Protein AF-A0A969RMN1-F1 (afdb_monomer_lite)

Secondary structure (DSSP, 8-state):
-EEEEEE-TT-HHHHHHHHHHHT--SS--EEEEEEGGG-HHHHHHHTTT-SEEEEE--------------------

pLDDT: mean 85.61, std 17.02, range [47.44, 98.25]

Radius of gyration: 22.24 Å; chains: 1; bounding box: 56×59×32 Å

Sequence (76 aa):
MRLILYSKPGCHLCEGLQEKLEQIRSLPFILEVRDITTRNDWFQAYQYEIPVLFLAIDAASDSVTDVTDTAIGLSP

Foldseek 3Di:
DEKEWEDAPPDPVSVVVVVVVVPPPPDDYHYHYDYLVVDVVSCVVPVPPPRDMDDDDDPDDPPPPPPDDDDDDDDD

Structure (mmCIF, N/CA/C/O backbone):
data_AF-A0A969RMN1-F1
#
_entry.id   AF-A0A969RMN1-F1
#
loop_
_atom_site.group_PDB
_atom_site.id
_atom_site.type_symbol
_atom_site.label_atom_id
_atom_site.label_alt_id
_atom_site.label_comp_id
_atom_site.label_asym_id
_atom_site.label_entity_id
_atom_site.label_seq_id
_atom_site.pdbx_PDB_ins_code
_atom_site.Cartn_x
_atom_site.Cartn_y
_atom_site.Cartn_z
_atom_site.occupancy
_atom_site.B_iso_or_equiv
_atom_site.auth_seq_id
_atom_site.auth_comp_id
_atom_site.aut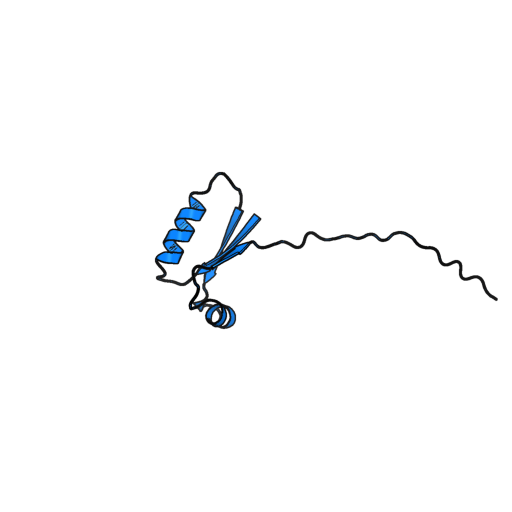h_asym_id
_atom_site.auth_atom_id
_atom_site.pdbx_PDB_model_num
ATOM 1 N N . MET A 1 1 ? -10.746 -6.491 12.716 1.00 88.75 1 MET A N 1
ATOM 2 C CA . MET A 1 1 ? -10.782 -5.998 11.322 1.00 88.75 1 MET A CA 1
ATOM 3 C C . MET A 1 1 ? -9.395 -6.138 10.713 1.00 88.75 1 MET A C 1
ATOM 5 O O . MET A 1 1 ? -8.428 -5.895 11.428 1.00 88.75 1 MET A O 1
ATOM 9 N N . ARG A 1 2 ? -9.277 -6.534 9.442 1.00 93.88 2 ARG A N 1
ATOM 10 C CA . ARG A 1 2 ? -7.982 -6.640 8.755 1.00 93.88 2 ARG A CA 1
ATOM 11 C C . ARG A 1 2 ? -7.944 -5.670 7.577 1.00 93.88 2 ARG A C 1
ATOM 13 O O . ARG A 1 2 ? -8.835 -5.691 6.732 1.00 93.88 2 ARG A O 1
ATOM 20 N N . LEU A 1 3 ? -6.926 -4.818 7.554 1.00 95.38 3 LEU A N 1
ATOM 21 C CA . LEU A 1 3 ? -6.652 -3.879 6.475 1.00 95.38 3 LEU A CA 1
ATOM 22 C C . LEU A 1 3 ? -5.430 -4.358 5.699 1.00 95.38 3 LEU A C 1
ATOM 24 O O . LEU A 1 3 ? -4.437 -4.754 6.303 1.00 95.38 3 LEU A O 1
ATOM 28 N N . ILE A 1 4 ? -5.502 -4.316 4.374 1.00 96.81 4 ILE A N 1
ATOM 29 C CA . ILE A 1 4 ? -4.405 -4.698 3.486 1.00 96.81 4 ILE A CA 1
ATOM 30 C C . ILE A 1 4 ? -3.949 -3.449 2.739 1.00 96.81 4 ILE A C 1
ATOM 32 O O . ILE A 1 4 ? -4.731 -2.866 1.990 1.00 96.81 4 ILE A O 1
ATOM 36 N N . LEU A 1 5 ? -2.697 -3.046 2.938 1.00 97.56 5 LEU A N 1
ATOM 37 C CA . LEU A 1 5 ? -2.069 -1.923 2.252 1.00 97.56 5 LEU A CA 1
ATOM 38 C C . LEU A 1 5 ? -1.138 -2.443 1.158 1.00 97.56 5 LEU A C 1
ATOM 40 O O . LEU A 1 5 ? -0.088 -3.018 1.447 1.00 97.56 5 LEU A O 1
ATOM 44 N N . TYR A 1 6 ? -1.501 -2.206 -0.097 1.00 98.00 6 TYR A N 1
ATOM 45 C CA . TYR A 1 6 ? -0.605 -2.418 -1.227 1.00 98.00 6 TYR A CA 1
ATOM 46 C C . TYR A 1 6 ? 0.355 -1.234 -1.360 1.00 98.00 6 TYR A C 1
ATOM 48 O O . TYR A 1 6 ? -0.066 -0.078 -1.451 1.00 98.00 6 TYR A O 1
ATOM 56 N N . SER A 1 7 ? 1.651 -1.537 -1.347 1.00 97.75 7 SER A N 1
ATOM 57 C CA . SER A 1 7 ? 2.757 -0.578 -1.270 1.00 97.75 7 SER A CA 1
ATOM 58 C C . SER A 1 7 ? 3.919 -1.007 -2.175 1.00 97.75 7 SER A C 1
ATOM 60 O O . SER A 1 7 ? 3.872 -2.075 -2.780 1.00 97.75 7 SER A O 1
ATOM 62 N N . LYS A 1 8 ? 4.973 -0.191 -2.264 1.00 97.12 8 LYS A N 1
ATOM 63 C CA . LYS A 1 8 ? 6.272 -0.560 -2.850 1.00 97.12 8 LYS A CA 1
ATOM 64 C C . LYS A 1 8 ? 7.429 0.102 -2.081 1.00 97.12 8 LYS A C 1
ATOM 66 O O . LYS A 1 8 ? 7.215 1.164 -1.488 1.00 97.12 8 LYS A O 1
ATOM 71 N N . PRO A 1 9 ? 8.658 -0.439 -2.149 1.00 95.81 9 PRO A N 1
ATOM 72 C CA . PRO A 1 9 ? 9.839 0.205 -1.585 1.00 95.81 9 PRO A CA 1
ATOM 73 C C . PRO A 1 9 ? 10.075 1.595 -2.189 1.00 95.81 9 PRO A C 1
ATOM 75 O O . PRO A 1 9 ? 9.903 1.797 -3.394 1.00 95.81 9 PRO A O 1
ATOM 78 N N . GLY A 1 10 ? 10.470 2.559 -1.353 1.00 94.38 10 GLY A N 1
ATOM 79 C CA . GLY A 1 10 ? 10.728 3.939 -1.780 1.00 94.38 10 GLY A CA 1
ATOM 80 C C . GLY A 1 10 ? 9.469 4.739 -2.143 1.00 94.38 10 GLY A C 1
ATOM 81 O O . GLY A 1 10 ? 9.548 5.705 -2.899 1.00 94.38 10 GLY A O 1
ATOM 82 N N . CYS A 1 11 ? 8.294 4.331 -1.654 1.00 95.31 11 CYS A N 1
ATOM 83 C CA . CYS A 1 11 ? 7.035 5.050 -1.844 1.00 95.31 11 CYS A CA 1
ATOM 84 C C . CYS A 1 11 ? 6.720 5.953 -0.641 1.00 95.31 11 CYS A C 1
ATOM 86 O O . CYS A 1 11 ? 6.084 5.517 0.317 1.00 95.31 11 CYS A O 1
ATOM 88 N N . HIS A 1 12 ? 7.064 7.239 -0.732 1.00 95.25 12 HIS A N 1
ATOM 89 C CA . HIS A 1 12 ? 6.787 8.214 0.335 1.00 95.25 12 HIS A CA 1
ATOM 90 C C . HIS A 1 12 ? 5.297 8.362 0.674 1.00 95.25 12 HIS A C 1
ATOM 92 O O . HIS A 1 12 ? 4.928 8.571 1.827 1.00 95.25 12 HIS A O 1
ATOM 98 N N . LEU A 1 13 ? 4.416 8.229 -0.323 1.00 95.31 13 LEU A N 1
ATOM 99 C CA . LEU A 1 13 ? 2.968 8.264 -0.091 1.00 95.31 13 LEU A CA 1
ATOM 100 C C . LEU A 1 13 ? 2.497 7.064 0.740 1.00 95.31 13 LEU A C 1
ATOM 102 O O . LEU A 1 13 ? 1.605 7.200 1.574 1.00 95.31 13 LEU A O 1
ATOM 106 N N . CYS A 1 14 ? 3.106 5.900 0.518 1.00 96.62 14 CYS A N 1
ATOM 107 C CA . CYS A 1 14 ? 2.778 4.672 1.220 1.00 96.62 14 CYS A CA 1
ATOM 108 C C . CYS A 1 14 ? 3.274 4.722 2.672 1.00 96.62 14 CYS A C 1
ATOM 110 O O . CYS A 1 14 ? 2.514 4.385 3.578 1.00 96.62 14 CYS A O 1
ATOM 112 N N . GLU A 1 15 ? 4.499 5.218 2.888 1.00 95.62 15 GLU A N 1
ATOM 113 C CA . GLU A 1 15 ? 5.076 5.476 4.218 1.00 95.62 15 GLU A CA 1
ATOM 114 C C . GLU A 1 15 ? 4.169 6.411 5.031 1.00 95.62 15 GLU A C 1
ATOM 116 O O . GLU A 1 15 ? 3.709 6.053 6.114 1.00 95.62 15 GLU A O 1
ATOM 121 N N . GLY A 1 16 ? 3.793 7.562 4.461 1.00 96.00 16 GLY A N 1
ATOM 122 C CA . GLY A 1 16 ? 2.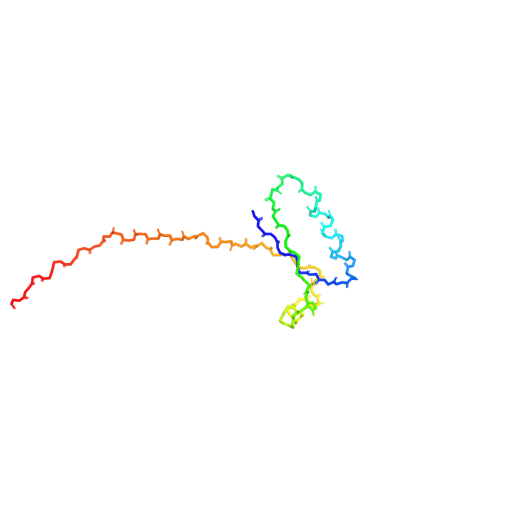937 8.530 5.150 1.00 96.00 16 GLY A CA 1
ATOM 123 C C . GLY A 1 16 ? 1.517 8.025 5.441 1.00 96.00 16 GLY A C 1
ATOM 124 O O . GLY A 1 16 ? 0.903 8.448 6.422 1.00 96.00 16 GLY A O 1
ATOM 125 N N . LEU A 1 17 ? 0.962 7.129 4.615 1.00 96.12 17 LEU A N 1
ATOM 126 C CA . LEU A 1 17 ? -0.323 6.489 4.917 1.00 96.12 17 LEU A CA 1
ATOM 127 C C . LEU A 1 17 ? -0.183 5.464 6.047 1.00 96.12 17 LEU A C 1
ATOM 129 O O . LEU A 1 17 ? -1.031 5.430 6.939 1.00 96.12 17 LEU A O 1
ATOM 133 N N . GLN A 1 18 ? 0.875 4.654 6.025 1.00 94.88 18 GLN A N 1
ATOM 134 C CA . GLN A 1 18 ? 1.137 3.662 7.063 1.00 94.88 18 GLN A CA 1
ATOM 135 C C . GLN A 1 18 ? 1.321 4.325 8.435 1.00 94.88 18 GLN A C 1
ATOM 137 O O . GLN A 1 18 ? 0.651 3.929 9.386 1.00 94.88 18 GLN A O 1
ATOM 142 N N . GLU A 1 19 ? 2.125 5.388 8.525 1.00 95.12 19 GLU A N 1
ATOM 143 C CA . GLU A 1 19 ? 2.313 6.151 9.769 1.00 95.12 19 GLU A CA 1
ATOM 144 C C . GLU A 1 19 ? 0.983 6.675 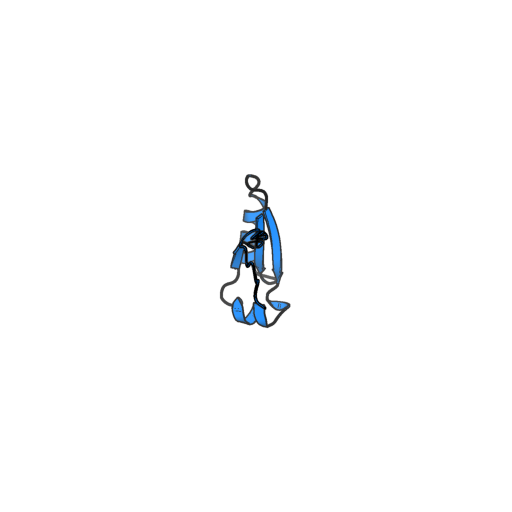10.330 1.00 95.12 19 GLU A C 1
ATOM 146 O O . GLU A 1 19 ? 0.726 6.604 11.533 1.00 95.12 19 GLU A O 1
ATOM 151 N N . LYS A 1 20 ? 0.095 7.174 9.460 1.00 94.12 20 LYS A N 1
ATOM 152 C CA . LYS A 1 20 ? -1.239 7.639 9.868 1.00 94.12 20 LYS A CA 1
ATOM 153 C C . LYS A 1 20 ? -2.110 6.504 10.390 1.00 94.12 20 LYS A C 1
ATOM 155 O O . LYS A 1 20 ? -2.834 6.712 11.358 1.00 94.12 20 LYS A O 1
ATOM 160 N N . LEU A 1 21 ? -2.054 5.324 9.771 1.00 93.81 21 LEU A N 1
ATOM 161 C CA . LEU A 1 21 ? -2.794 4.151 10.241 1.00 93.81 21 LEU A CA 1
ATOM 162 C C . LEU A 1 21 ? -2.289 3.705 11.619 1.00 93.81 21 LEU A C 1
ATOM 164 O O . LEU A 1 21 ? -3.098 3.467 12.510 1.00 93.81 21 LEU A O 1
ATOM 168 N N . GLU A 1 22 ? -0.976 3.684 11.841 1.00 91.06 22 GLU A N 1
ATOM 169 C CA . GLU A 1 22 ? -0.373 3.319 13.134 1.00 91.06 22 GLU A CA 1
ATOM 170 C C . GL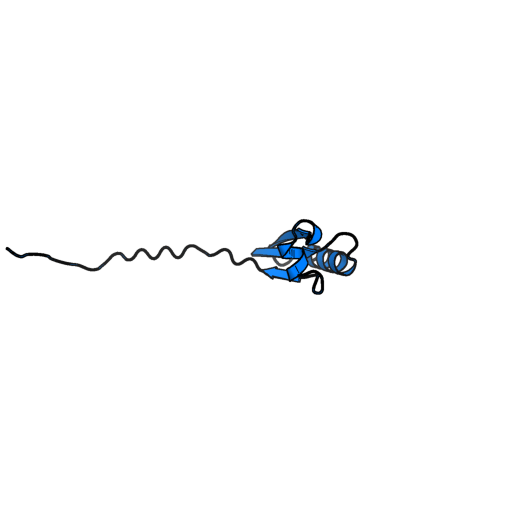U A 1 22 ? -0.741 4.290 14.275 1.00 91.06 22 GLU A C 1
ATOM 172 O O . GLU A 1 22 ? -0.779 3.905 15.447 1.00 91.06 22 GLU A O 1
ATOM 177 N N . GLN A 1 23 ? -1.071 5.545 13.954 1.00 94.06 23 GLN A N 1
ATOM 178 C CA . GLN A 1 23 ? -1.555 6.527 14.932 1.00 94.06 23 GLN A CA 1
ATOM 179 C C . GLN A 1 23 ? -3.007 6.283 15.378 1.00 94.06 23 GLN A C 1
ATOM 181 O O . GLN A 1 23 ? -3.420 6.787 16.429 1.00 94.06 23 GLN A O 1
ATOM 186 N N . ILE A 1 24 ? -3.796 5.505 14.629 1.00 92.69 24 ILE A N 1
ATOM 187 C CA . ILE A 1 24 ? -5.193 5.213 14.967 1.00 92.69 24 ILE A CA 1
ATOM 188 C C . ILE A 1 24 ? -5.231 4.166 16.083 1.00 92.69 24 ILE A C 1
ATOM 190 O O . ILE A 1 24 ? -5.138 2.966 15.854 1.00 92.69 24 ILE A O 1
ATOM 194 N N . ARG A 1 25 ? -5.418 4.631 17.321 1.00 87.19 25 ARG A N 1
ATOM 195 C CA . ARG A 1 25 ? -5.548 3.763 18.508 1.00 87.19 25 ARG A CA 1
ATOM 196 C C . ARG A 1 25 ? -6.990 3.445 18.893 1.00 87.19 25 ARG A C 1
ATOM 198 O O . ARG A 1 25 ? -7.225 2.564 19.712 1.00 87.19 25 ARG A O 1
ATOM 205 N N . SER A 1 26 ? -7.950 4.180 18.341 1.00 90.12 26 SER A N 1
ATOM 206 C CA . SER A 1 26 ? -9.371 4.064 18.689 1.00 90.12 26 SER A CA 1
ATOM 207 C C . SER A 1 26 ? -10.057 2.850 18.063 1.00 90.12 26 SER A C 1
ATOM 209 O O . SER A 1 26 ? -11.122 2.451 18.527 1.00 90.12 26 SER A O 1
ATOM 211 N N . LEU A 1 27 ? -9.469 2.264 17.017 1.00 86.62 27 LEU A N 1
ATOM 212 C CA . LEU A 1 27 ? -10.049 1.165 16.255 1.00 86.62 27 LEU A CA 1
ATOM 213 C C . LEU A 1 27 ? -9.048 0.007 16.191 1.00 86.62 27 LEU A C 1
ATOM 215 O O . LEU A 1 27 ? -7.978 0.176 15.610 1.00 86.62 27 LEU A O 1
ATOM 219 N N . PRO A 1 28 ? -9.366 -1.173 16.747 1.00 88.81 28 PRO A N 1
ATOM 220 C CA . PRO A 1 28 ? -8.479 -2.322 16.657 1.00 88.81 28 PRO A CA 1
ATOM 221 C C . PRO A 1 28 ? -8.541 -2.935 15.252 1.00 88.81 28 PRO A C 1
ATOM 223 O O . PRO A 1 28 ? -9.547 -3.528 14.841 1.00 88.81 28 PRO A O 1
ATOM 226 N N . PHE A 1 29 ? -7.438 -2.839 14.516 1.00 92.00 29 PHE A N 1
ATOM 227 C CA . PHE A 1 29 ? -7.254 -3.544 13.254 1.00 92.00 29 PHE A CA 1
ATOM 228 C C . PHE A 1 29 ? -5.849 -4.126 13.134 1.00 92.00 29 PHE A C 1
ATOM 230 O O . PHE A 1 29 ? -4.907 -3.683 13.783 1.00 92.00 29 PHE A O 1
ATOM 237 N N . ILE A 1 30 ? -5.732 -5.141 12.285 1.00 93.00 30 ILE A N 1
ATOM 238 C CA . ILE A 1 30 ? -4.454 -5.700 11.855 1.00 93.00 30 ILE A CA 1
ATOM 239 C C . ILE A 1 30 ? -4.135 -5.075 10.504 1.00 93.00 30 ILE A C 1
ATOM 241 O O . ILE A 1 30 ? -4.964 -5.148 9.594 1.00 93.00 30 ILE A O 1
ATOM 245 N N . LEU A 1 31 ? -2.960 -4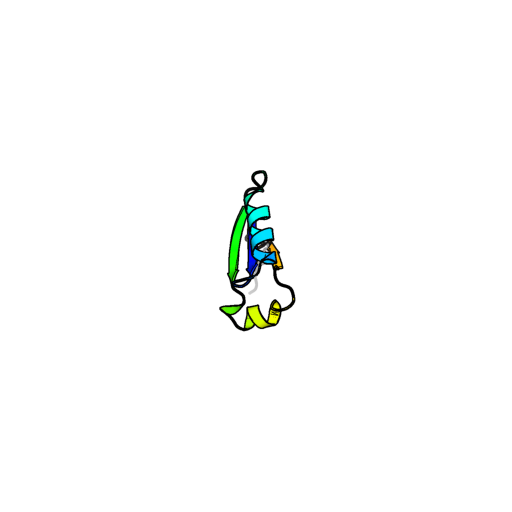.465 10.385 1.00 94.56 31 LEU A N 1
ATOM 246 C CA . LEU A 1 31 ? -2.456 -3.943 9.122 1.00 94.56 31 LEU A CA 1
ATOM 247 C C . LEU A 1 31 ? -1.520 -4.970 8.482 1.00 94.56 31 LEU A C 1
ATOM 249 O O . LEU A 1 31 ? -0.504 -5.344 9.061 1.00 94.56 31 LEU A O 1
ATOM 253 N N . GLU A 1 32 ? -1.871 -5.421 7.286 1.00 95.75 32 GLU A N 1
ATOM 254 C CA . GLU A 1 32 ? -1.052 -6.285 6.445 1.00 95.75 32 GLU A CA 1
ATOM 255 C C . GLU A 1 32 ? -0.502 -5.453 5.284 1.00 95.75 32 GLU A C 1
ATOM 257 O O . GLU A 1 32 ? -1.270 -4.904 4.498 1.00 95.75 32 GLU A O 1
ATOM 262 N N . VAL A 1 33 ? 0.821 -5.348 5.158 1.00 96.12 33 VAL A N 1
ATOM 263 C CA . VAL A 1 33 ? 1.456 -4.607 4.059 1.00 96.12 33 VAL A CA 1
ATOM 264 C C . VAL A 1 33 ? 1.916 -5.589 2.986 1.00 96.12 33 VAL A C 1
ATOM 266 O O . VAL A 1 33 ? 2.619 -6.555 3.281 1.00 96.12 33 VAL A O 1
ATOM 269 N N . ARG A 1 34 ? 1.522 -5.344 1.734 1.00 97.56 34 ARG A N 1
ATOM 270 C CA . ARG A 1 34 ? 1.878 -6.162 0.569 1.00 97.56 34 ARG A CA 1
ATOM 271 C C . ARG A 1 34 ? 2.670 -5.336 -0.431 1.00 97.56 34 ARG A C 1
ATOM 273 O O . ARG A 1 34 ? 2.175 -4.338 -0.948 1.00 97.56 34 ARG A O 1
ATOM 280 N N . ASP A 1 35 ? 3.886 -5.775 -0.727 1.00 97.94 35 ASP A N 1
ATOM 281 C CA . ASP A 1 35 ? 4.726 -5.148 -1.742 1.00 97.94 35 ASP A CA 1
ATOM 282 C C . ASP A 1 35 ? 4.298 -5.603 -3.144 1.00 97.94 35 ASP A C 1
ATOM 284 O O . ASP A 1 35 ? 4.465 -6.771 -3.511 1.00 97.94 35 ASP A O 1
ATOM 288 N N . ILE A 1 36 ? 3.763 -4.676 -3.940 1.00 98.25 36 ILE A N 1
ATOM 289 C CA . ILE A 1 36 ? 3.288 -4.945 -5.301 1.00 98.25 36 ILE A CA 1
ATOM 290 C C . ILE A 1 36 ? 4.411 -5.395 -6.240 1.00 98.25 36 ILE A C 1
ATOM 292 O O . ILE A 1 36 ? 4.125 -6.003 -7.261 1.00 98.25 36 ILE A O 1
ATOM 296 N N . THR A 1 37 ? 5.680 -5.128 -5.919 1.00 97.81 37 THR A N 1
ATOM 297 C CA . THR A 1 37 ? 6.831 -5.528 -6.748 1.00 97.81 37 THR A CA 1
ATOM 298 C C . THR A 1 37 ? 7.186 -7.007 -6.594 1.00 97.81 37 THR A C 1
ATOM 300 O O . THR A 1 37 ? 7.886 -7.564 -7.436 1.00 97.81 37 THR A O 1
ATOM 303 N N . THR A 1 38 ? 6.662 -7.673 -5.560 1.00 98.06 38 THR A N 1
ATOM 304 C CA . THR A 1 38 ? 6.931 -9.097 -5.296 1.00 98.06 38 THR A CA 1
ATOM 305 C C . THR A 1 38 ? 6.118 -10.039 -6.178 1.00 98.06 38 THR A C 1
ATOM 307 O O . THR A 1 38 ? 6.482 -11.207 -6.326 1.00 98.06 38 THR A O 1
ATOM 310 N N . ARG A 1 39 ? 5.017 -9.558 -6.774 1.00 98.12 39 ARG A N 1
ATOM 311 C CA . ARG A 1 39 ? 4.157 -10.354 -7.654 1.00 98.12 39 ARG A CA 1
ATOM 312 C C . ARG A 1 39 ? 3.627 -9.533 -8.821 1.00 98.12 39 ARG A C 1
ATOM 314 O O . ARG A 1 39 ? 3.100 -8.440 -8.647 1.00 98.12 39 ARG A O 1
ATOM 321 N N . ASN A 1 40 ? 3.700 -10.107 -10.019 1.00 97.94 40 ASN A N 1
ATOM 322 C CA . ASN A 1 40 ? 3.290 -9.417 -11.240 1.00 97.94 40 ASN A CA 1
ATOM 323 C C . ASN A 1 40 ? 1.784 -9.102 -11.280 1.00 97.94 40 ASN A C 1
ATOM 325 O O . ASN A 1 40 ? 1.405 -8.069 -11.816 1.00 97.94 40 ASN A O 1
ATOM 329 N N . ASP A 1 41 ? 0.927 -9.948 -10.705 1.00 98.06 41 ASP A N 1
ATOM 330 C CA . ASP A 1 41 ? -0.518 -9.691 -10.645 1.00 98.06 41 ASP A CA 1
ATOM 331 C C . ASP A 1 41 ? -0.842 -8.428 -9.833 1.00 98.06 41 ASP A C 1
ATOM 333 O O . ASP A 1 41 ? -1.613 -7.583 -10.284 1.00 98.06 41 ASP A O 1
ATOM 337 N N . TRP A 1 42 ? -0.193 -8.245 -8.683 1.00 97.81 42 TRP A N 1
ATOM 338 C CA . TRP A 1 42 ? -0.322 -7.029 -7.877 1.00 97.81 42 TRP A CA 1
ATOM 339 C C . TRP A 1 42 ? 0.293 -5.812 -8.557 1.00 97.81 42 TRP A C 1
ATOM 341 O O . TRP A 1 42 ? -0.300 -4.735 -8.528 1.00 97.81 42 TRP A O 1
ATOM 351 N N . PHE A 1 43 ? 1.461 -5.976 -9.182 1.00 98.00 43 PHE A N 1
ATOM 352 C CA . PHE A 1 43 ? 2.110 -4.893 -9.912 1.00 98.00 43 PHE A CA 1
ATOM 353 C C . PHE A 1 43 ? 1.205 -4.362 -11.025 1.00 98.00 43 PHE A C 1
ATOM 355 O O . PHE A 1 43 ? 0.928 -3.168 -11.078 1.00 98.00 43 PHE A O 1
ATOM 362 N N . GLN A 1 44 ? 0.683 -5.247 -11.879 1.00 98.00 44 GLN A N 1
ATOM 363 C CA . GLN A 1 44 ? -0.195 -4.842 -12.976 1.00 98.00 44 GLN A CA 1
ATOM 364 C C . GLN A 1 44 ? -1.482 -4.186 -12.474 1.00 98.00 44 GLN A C 1
ATOM 366 O O . GLN A 1 44 ? -1.915 -3.199 -13.062 1.00 98.00 44 GLN A O 1
ATOM 371 N N . ALA A 1 45 ? -2.056 -4.694 -11.381 1.00 97.62 45 ALA A N 1
ATOM 372 C CA . ALA A 1 45 ? -3.280 -4.147 -10.810 1.00 97.62 45 ALA A CA 1
ATOM 373 C C . ALA A 1 45 ? -3.089 -2.757 -10.182 1.00 97.62 45 ALA A C 1
ATOM 375 O O . ALA A 1 45 ? -3.967 -1.915 -10.323 1.00 97.62 45 ALA A O 1
ATOM 376 N N . TYR A 1 46 ? -1.968 -2.508 -9.494 1.00 97.88 46 TYR A N 1
ATOM 377 C CA . TYR A 1 46 ? -1.867 -1.370 -8.570 1.00 97.88 46 TYR A CA 1
ATOM 378 C C . TYR A 1 46 ? -0.707 -0.398 -8.838 1.00 97.88 46 TYR A C 1
ATOM 380 O O . TYR A 1 46 ? -0.636 0.634 -8.175 1.00 97.88 46 TYR A O 1
ATOM 388 N N . GLN A 1 47 ? 0.198 -0.657 -9.792 1.00 96.31 47 GLN A N 1
ATOM 389 C CA . GLN A 1 47 ? 1.409 0.164 -10.024 1.00 96.31 47 GLN A CA 1
ATOM 390 C C . GLN A 1 47 ? 1.166 1.677 -10.176 1.00 96.31 47 GLN A C 1
ATOM 392 O O . GLN A 1 47 ? 2.045 2.464 -9.821 1.00 96.31 47 GLN A O 1
ATOM 397 N N . TYR A 1 48 ? -0.001 2.080 -10.684 1.00 96.19 48 TYR A N 1
ATOM 398 C CA . TYR A 1 48 ? -0.368 3.485 -10.894 1.00 96.19 48 TYR A CA 1
ATOM 399 C C . TYR A 1 48 ? -1.278 4.057 -9.801 1.00 96.19 48 TYR A C 1
ATOM 401 O O . TYR A 1 48 ? -1.513 5.262 -9.784 1.00 96.19 48 TYR A O 1
ATOM 409 N N . GLU A 1 49 ? -1.776 3.214 -8.897 1.00 95.75 49 GLU A N 1
ATOM 410 C CA . GLU A 1 49 ? -2.776 3.585 -7.889 1.00 95.75 49 GLU A CA 1
ATOM 411 C C . GLU A 1 49 ? -2.251 3.491 -6.454 1.00 95.75 49 GLU A C 1
ATOM 413 O O . GLU A 1 49 ? -2.888 4.004 -5.537 1.00 95.75 49 GLU A O 1
ATOM 418 N N . ILE A 1 50 ? -1.092 2.859 -6.231 1.00 96.25 50 ILE A N 1
ATOM 419 C CA . ILE A 1 50 ? -0.507 2.782 -4.889 1.00 96.25 50 ILE A CA 1
ATOM 420 C C . ILE A 1 50 ? -0.271 4.180 -4.280 1.00 96.25 50 ILE A C 1
ATOM 422 O O . ILE A 1 50 ? 0.264 5.067 -4.953 1.00 96.25 50 ILE A O 1
ATOM 426 N N . PRO A 1 51 ? -0.581 4.374 -2.983 1.00 97.31 51 PRO A N 1
ATOM 427 C CA . PRO A 1 51 ? -1.029 3.360 -2.020 1.00 97.31 51 PRO A CA 1
ATOM 428 C C . PRO A 1 51 ? -2.521 2.989 -2.136 1.00 97.31 51 PRO A C 1
ATOM 430 O O . PRO A 1 51 ? -3.380 3.867 -2.146 1.00 97.31 51 PRO A O 1
ATOM 433 N N . VAL A 1 52 ? -2.837 1.684 -2.112 1.00 97.38 52 VAL A N 1
ATOM 434 C CA . VAL A 1 52 ? -4.226 1.172 -2.119 1.00 97.38 52 VAL A CA 1
ATOM 435 C C . VAL A 1 52 ? -4.523 0.420 -0.823 1.00 97.38 52 VAL A C 1
ATOM 437 O O . VAL A 1 52 ? -3.774 -0.482 -0.444 1.00 97.38 52 VAL A O 1
ATOM 440 N N . LEU A 1 53 ? -5.626 0.768 -0.154 1.00 96.88 53 LEU A N 1
ATOM 441 C CA . LEU A 1 53 ? -6.053 0.168 1.112 1.00 96.88 53 LEU A CA 1
ATOM 442 C C . LEU A 1 53 ? -7.343 -0.639 0.923 1.00 96.88 53 LEU A C 1
ATOM 444 O O . LEU A 1 53 ? -8.368 -0.092 0.523 1.00 96.88 53 LEU A O 1
ATOM 448 N N . PHE A 1 54 ? -7.306 -1.923 1.268 1.00 95.88 54 PHE A N 1
ATOM 449 C CA . PHE A 1 54 ? -8.470 -2.806 1.249 1.00 95.88 54 PHE A CA 1
ATOM 450 C C . PHE A 1 54 ? -8.904 -3.188 2.657 1.00 95.88 54 PHE A C 1
ATOM 452 O O . PHE A 1 54 ? -8.077 -3.477 3.522 1.00 95.88 54 PHE A O 1
ATOM 459 N N . LEU A 1 55 ? -10.216 -3.268 2.857 1.00 94.56 55 LEU A N 1
ATOM 460 C CA . LEU A 1 55 ? -10.816 -3.935 4.002 1.00 94.56 55 LEU A CA 1
ATOM 461 C C . LEU A 1 55 ? -11.020 -5.411 3.654 1.00 94.56 55 LEU A C 1
ATOM 463 O O . LEU A 1 55 ? -11.805 -5.732 2.763 1.00 94.56 55 LEU A O 1
ATOM 467 N N . ALA A 1 56 ? -10.325 -6.311 4.347 1.00 92.62 56 ALA A N 1
ATOM 468 C CA . ALA A 1 56 ? -10.580 -7.736 4.206 1.00 92.62 56 ALA A CA 1
ATOM 469 C C . ALA A 1 56 ? -11.882 -8.084 4.938 1.00 92.62 56 ALA A C 1
ATOM 471 O O . ALA A 1 56 ? -11.996 -7.907 6.154 1.00 92.62 56 ALA A O 1
ATOM 472 N N . ILE A 1 57 ? -12.863 -8.557 4.174 1.00 85.44 57 ILE A N 1
ATOM 473 C CA . ILE A 1 57 ? -14.090 -9.138 4.708 1.00 85.44 57 ILE A CA 1
ATOM 474 C C . ILE A 1 57 ? -13.801 -10.623 4.876 1.00 85.44 57 ILE A C 1
ATOM 476 O O . ILE A 1 57 ? -13.762 -11.370 3.899 1.00 85.44 57 ILE A O 1
ATOM 480 N N . ASP A 1 58 ? -13.556 -11.041 6.114 1.00 74.94 58 ASP A N 1
ATOM 481 C CA . ASP A 1 58 ? -13.564 -12.461 6.431 1.00 74.94 58 ASP A CA 1
ATOM 482 C C . ASP A 1 58 ? -15.008 -12.926 6.213 1.00 74.94 58 ASP A C 1
ATOM 484 O O . ASP A 1 58 ? -15.925 -12.422 6.865 1.00 74.94 58 ASP A O 1
ATOM 488 N N . ALA A 1 59 ? -15.232 -13.814 5.241 1.00 62.47 59 ALA A N 1
ATOM 489 C CA . ALA A 1 59 ? -16.535 -14.427 5.044 1.00 62.47 59 ALA A CA 1
ATOM 490 C C . ALA A 1 59 ? -16.863 -15.213 6.318 1.00 62.47 59 ALA A C 1
ATOM 492 O O . ALA A 1 59 ? -16.378 -16.327 6.520 1.00 62.47 59 ALA A O 1
ATOM 493 N N . ALA A 1 60 ? -17.626 -14.594 7.218 1.00 57.06 60 ALA A N 1
ATOM 494 C CA . ALA A 1 60 ? -18.237 -15.297 8.323 1.00 57.06 60 ALA A CA 1
ATOM 495 C C . ALA A 1 60 ? -19.049 -16.445 7.715 1.00 57.06 60 ALA A C 1
ATOM 497 O O . ALA A 1 60 ? -19.846 -16.242 6.802 1.00 57.06 60 ALA A O 1
ATOM 498 N N . SER A 1 61 ? -18.763 -17.657 8.173 1.00 53.97 61 SER A N 1
ATOM 499 C CA . SER A 1 61 ? -19.451 -18.880 7.795 1.00 53.97 61 SER A CA 1
ATOM 500 C C . SER A 1 61 ? -20.960 -18.728 7.992 1.00 53.97 61 SER A C 1
ATOM 502 O O . SER A 1 61 ? -21.435 -18.787 9.127 1.00 53.97 61 SER A O 1
ATOM 504 N N . ASP A 1 62 ? -21.710 -18.601 6.901 1.00 47.78 62 ASP A N 1
ATOM 505 C CA . ASP A 1 62 ? -23.130 -18.937 6.889 1.00 47.78 62 ASP A CA 1
ATOM 506 C C . ASP A 1 62 ? -23.243 -20.459 7.045 1.00 47.78 62 ASP A C 1
ATOM 508 O O . ASP A 1 62 ? -23.308 -21.218 6.078 1.00 47.78 62 ASP A O 1
ATOM 512 N N . SER A 1 63 ? -23.233 -20.942 8.286 1.00 55.28 63 SER A N 1
ATOM 513 C CA . SER A 1 63 ? -23.773 -22.261 8.593 1.00 55.28 63 SER A CA 1
ATOM 514 C C . SER A 1 63 ? -25.297 -22.174 8.531 1.00 55.28 63 SER A C 1
ATOM 516 O O . SER A 1 63 ? -25.968 -22.101 9.562 1.00 55.28 63 SER A O 1
ATOM 518 N N . VAL A 1 64 ? -25.848 -22.175 7.316 1.00 57.53 64 VAL A N 1
ATOM 519 C CA . VAL A 1 64 ? -27.252 -22.535 7.102 1.00 57.53 64 VAL A CA 1
ATOM 520 C C . VAL A 1 64 ? -27.359 -24.028 7.400 1.00 57.53 64 VAL A C 1
ATOM 522 O O . VAL A 1 64 ? -27.057 -24.878 6.567 1.00 57.53 64 VAL A O 1
ATOM 525 N N . THR A 1 65 ? -27.728 -24.352 8.637 1.00 53.31 65 THR A N 1
ATOM 526 C CA . THR A 1 65 ? -28.294 -25.663 8.952 1.00 53.31 65 THR A CA 1
ATOM 527 C C . THR A 1 65 ? -29.746 -25.624 8.510 1.00 53.31 65 THR A C 1
ATOM 529 O O . THR A 1 65 ? -30.631 -25.255 9.274 1.00 53.31 65 THR A O 1
ATOM 532 N N . ASP A 1 66 ? -29.987 -25.974 7.249 1.00 50.88 66 ASP A N 1
ATOM 533 C CA . ASP A 1 66 ? -31.331 -26.326 6.808 1.00 50.88 66 ASP A CA 1
ATOM 534 C C . ASP A 1 66 ? -31.643 -27.734 7.328 1.00 50.88 66 ASP A C 1
ATOM 536 O O . ASP A 1 66 ? -31.420 -28.755 6.680 1.00 50.88 66 ASP A O 1
ATOM 540 N N . VAL A 1 67 ? -32.071 -27.794 8.587 1.00 63.72 67 VAL A N 1
ATOM 541 C CA . VAL A 1 67 ? -32.941 -28.866 9.057 1.00 63.72 67 VAL A CA 1
ATOM 542 C C . VAL A 1 67 ? -34.362 -28.420 8.755 1.00 63.72 67 VAL A C 1
ATOM 544 O O . VAL A 1 67 ? -34.895 -27.579 9.470 1.00 63.72 67 VAL A O 1
ATOM 547 N N . THR A 1 68 ? -34.948 -28.976 7.694 1.00 55.50 68 THR A N 1
ATOM 548 C CA . THR A 1 68 ? -36.303 -29.559 7.602 1.00 55.50 68 THR A CA 1
ATOM 549 C C . THR A 1 68 ? -36.869 -29.399 6.188 1.00 55.50 68 THR A C 1
ATOM 551 O O . THR A 1 68 ? -37.287 -28.316 5.818 1.00 55.50 68 THR A O 1
ATOM 554 N N . ASP A 1 69 ? -37.010 -30.499 5.441 1.00 55.00 69 ASP A N 1
ATOM 555 C CA . ASP A 1 69 ? -38.353 -30.890 5.004 1.00 55.00 69 ASP A CA 1
ATOM 556 C C . ASP A 1 69 ? -38.436 -32.373 4.620 1.00 55.00 69 ASP A C 1
ATOM 558 O O . ASP A 1 69 ? -37.492 -33.017 4.164 1.00 55.00 69 ASP A O 1
ATOM 562 N N . THR A 1 70 ? -39.611 -32.908 4.899 1.00 58.66 70 THR A N 1
ATOM 563 C CA . THR A 1 70 ? -40.040 -34.296 4.846 1.00 58.66 70 THR A CA 1
ATOM 564 C C . THR A 1 70 ? -40.209 -34.791 3.409 1.00 58.66 70 THR A C 1
ATOM 566 O O . THR A 1 70 ? -40.882 -34.156 2.608 1.00 58.66 70 THR A O 1
ATOM 569 N N . ALA A 1 71 ? -39.754 -36.009 3.110 1.00 60.50 71 ALA A N 1
ATOM 570 C CA . ALA A 1 71 ? -40.314 -36.787 2.005 1.00 60.50 71 ALA A CA 1
ATOM 571 C C . ALA A 1 71 ? -40.571 -38.227 2.459 1.00 60.50 71 ALA A C 1
ATOM 573 O O . ALA A 1 71 ? -39.704 -39.100 2.424 1.00 60.50 71 ALA A O 1
ATOM 574 N N . ILE A 1 72 ? -41.805 -38.452 2.911 1.00 62.1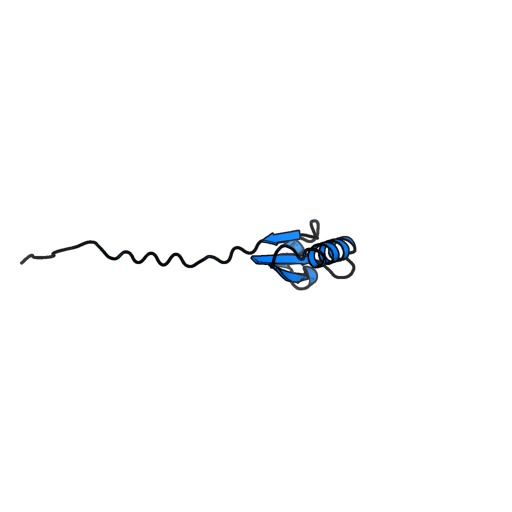6 72 ILE A N 1
ATOM 575 C CA . ILE A 1 72 ? -42.423 -39.772 3.009 1.00 62.16 72 ILE A CA 1
ATOM 576 C C . ILE A 1 72 ? -42.484 -40.331 1.584 1.00 62.16 72 ILE A C 1
ATOM 578 O O . ILE A 1 72 ? -43.265 -39.862 0.762 1.00 62.16 72 ILE A O 1
ATOM 582 N N . GLY A 1 73 ? -41.646 -41.322 1.293 1.00 50.75 73 GLY A N 1
ATOM 583 C CA . GLY A 1 73 ? -41.664 -42.086 0.048 1.00 50.75 73 GLY A CA 1
ATOM 584 C C . GLY A 1 73 ? -42.189 -43.494 0.289 1.00 50.75 73 GLY A C 1
ATOM 585 O O . GLY A 1 73 ? -41.434 -44.456 0.205 1.00 50.75 73 GLY A O 1
ATOM 586 N N . LEU A 1 74 ? -43.472 -43.609 0.634 1.00 54.53 74 LEU A N 1
ATOM 587 C CA . LEU A 1 74 ? -44.226 -44.849 0.470 1.00 54.53 74 LEU A CA 1
ATOM 588 C C . LEU A 1 74 ? -44.522 -45.012 -1.023 1.00 54.53 74 LEU A C 1
ATOM 590 O O . LEU A 1 74 ? -45.028 -44.055 -1.607 1.00 54.53 74 LEU A O 1
ATOM 594 N N . SER A 1 75 ? -44.248 -46.184 -1.605 1.00 47.44 75 SER A N 1
ATOM 595 C CA . SER A 1 75 ? -44.994 -46.861 -2.697 1.00 47.44 75 SER A CA 1
ATOM 596 C C . SER A 1 75 ? -44.115 -47.963 -3.329 1.00 47.44 75 SER A C 1
ATOM 598 O O . SER A 1 75 ? -42.893 -47.858 -3.259 1.00 47.44 75 SER A O 1
ATOM 600 N N . PRO A 1 76 ? -44.701 -48.968 -4.001 1.00 61.53 76 PRO A N 1
ATOM 601 C CA . PRO A 1 76 ? -45.210 -50.229 -3.458 1.00 61.53 76 PRO A CA 1
ATOM 602 C C . PRO A 1 76 ? -44.306 -51.435 -3.778 1.00 61.53 76 PRO A C 1
ATOM 604 O O . PRO A 1 76 ? -43.459 -51.339 -4.693 1.00 61.53 76 PRO A O 1
#